Protein AF-A0A9D8ENP1-F1 (afdb_monomer_lite)

Foldseek 3Di:
DDDPDDDPDQAWDDDPPDTAQEAADDCADCCVPVVVVVVVVVCVVCVRSRHHYDYQPPQDHLCVPPVVVVPVCRSVVSVVVSQVSCVVVVHHD

Radius of gyration: 16.84 Å; chains: 1; bounding box: 30×41×46 Å

pLDDT: mean 84.06, std 18.0, range [34.31, 97.62]

Secondary structure (DSSP, 8-state):
---------SS-EEETTEEESEEEE--HHHHHHT-HHHHHHHHHHHHHTT-EEEEPTT-----TTTGGGT-TTHHHHHHHHHHHHHHHTT---

Structure (mmCIF, N/CA/C/O backbone):
data_AF-A0A9D8ENP1-F1
#
_entry.id   AF-A0A9D8ENP1-F1
#
loop_
_atom_site.group_PDB
_atom_site.id
_atom_site.type_symbol
_atom_site.label_atom_id
_atom_site.label_alt_id
_atom_site.label_comp_id
_atom_site.label_asym_id
_atom_site.label_entity_id
_atom_site.label_seq_id
_atom_site.pdbx_PDB_ins_code
_atom_site.Cartn_x
_atom_site.Cartn_y
_atom_site.Cartn_z
_atom_site.occupancy
_atom_site.B_iso_or_equiv
_atom_site.auth_seq_id
_atom_site.auth_comp_id
_atom_site.auth_asym_id
_atom_site.auth_atom_id
_atom_site.pdbx_PDB_model_num
ATOM 1 N N . MET A 1 1 ? -4.810 30.900 24.990 1.00 37.16 1 MET A N 1
ATOM 2 C CA . MET A 1 1 ? -5.242 29.677 25.697 1.00 37.16 1 MET A CA 1
ATOM 3 C C . MET A 1 1 ? -6.512 29.201 25.014 1.00 37.16 1 MET A C 1
ATOM 5 O O . MET A 1 1 ? -7.575 29.715 25.322 1.00 37.16 1 MET A O 1
ATOM 9 N N . ALA A 1 2 ? -6.386 28.339 24.004 1.00 34.31 2 ALA A N 1
ATOM 10 C CA . ALA A 1 2 ? -7.527 27.739 23.317 1.00 34.31 2 ALA A CA 1
ATOM 11 C C . ALA A 1 2 ? -7.590 26.262 23.725 1.00 34.31 2 ALA A C 1
ATOM 13 O O . ALA A 1 2 ? -6.831 25.436 23.236 1.00 34.31 2 ALA A O 1
ATOM 14 N N . ASP A 1 3 ? -8.403 26.056 24.754 1.00 36.78 3 ASP A N 1
ATOM 15 C CA . ASP A 1 3 ? -9.287 24.923 25.019 1.00 36.78 3 ASP A CA 1
ATOM 16 C C . ASP A 1 3 ? -8.794 23.482 24.758 1.00 36.78 3 ASP A C 1
ATOM 18 O O . ASP A 1 3 ? -8.928 22.914 23.675 1.00 36.78 3 ASP A O 1
ATOM 22 N N . ASN A 1 4 ? -8.313 22.870 25.846 1.00 44.53 4 ASN A N 1
ATOM 23 C CA . ASN A 1 4 ? -8.239 21.427 26.060 1.00 44.53 4 ASN A CA 1
ATOM 24 C C . ASN A 1 4 ? -9.652 20.867 26.322 1.00 44.53 4 ASN A C 1
ATOM 26 O O . ASN A 1 4 ? -9.996 20.552 27.464 1.00 44.53 4 ASN A O 1
ATOM 30 N N . THR A 1 5 ? -10.452 20.678 25.273 1.00 36.78 5 THR A N 1
ATOM 31 C CA . THR A 1 5 ? -11.679 19.880 25.375 1.00 36.78 5 THR A CA 1
ATOM 32 C C . THR A 1 5 ? -11.448 18.496 24.769 1.00 36.78 5 THR A C 1
ATOM 34 O O . THR A 1 5 ? -11.157 18.327 23.589 1.00 36.78 5 THR A O 1
ATOM 37 N N . ALA A 1 6 ? -11.530 17.501 25.648 1.00 44.12 6 ALA A N 1
ATOM 38 C CA . ALA A 1 6 ? -11.366 16.075 25.420 1.00 44.12 6 ALA A CA 1
ATOM 39 C C . ALA A 1 6 ?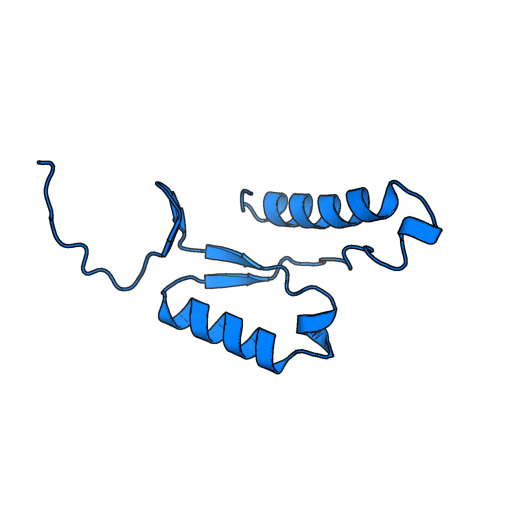 -11.931 15.551 24.085 1.00 44.12 6 ALA A C 1
ATOM 41 O O . ALA A 1 6 ? -13.137 15.597 23.859 1.00 44.12 6 ALA A O 1
ATOM 42 N N . ILE A 1 7 ? -11.090 14.892 23.280 1.00 44.50 7 ILE A N 1
ATOM 43 C CA . ILE A 1 7 ? -11.553 13.963 22.240 1.00 44.50 7 ILE A CA 1
ATOM 44 C C . ILE A 1 7 ? -11.238 12.541 22.708 1.00 44.50 7 ILE A C 1
ATOM 46 O O . ILE A 1 7 ? -10.238 11.931 22.347 1.00 44.50 7 ILE A O 1
ATOM 50 N N . LYS A 1 8 ? -12.122 12.006 23.553 1.00 40.78 8 LYS A N 1
ATOM 51 C CA . LYS A 1 8 ? -12.316 10.558 23.666 1.00 40.78 8 LYS A CA 1
ATOM 52 C C . LYS A 1 8 ? -13.171 10.117 22.473 1.00 40.78 8 LYS A C 1
ATOM 54 O O . LYS A 1 8 ? -14.388 10.105 22.595 1.00 40.78 8 LYS A O 1
ATOM 59 N N . THR A 1 9 ? -12.574 9.752 21.342 1.00 41.06 9 THR A N 1
ATOM 60 C CA . THR A 1 9 ? -13.257 8.922 20.330 1.00 41.06 9 THR A CA 1
ATOM 61 C C . THR A 1 9 ? -12.268 7.905 19.775 1.00 41.06 9 THR A C 1
ATOM 63 O O . THR A 1 9 ? -11.093 8.204 19.594 1.00 41.06 9 THR A O 1
ATOM 66 N N . LYS A 1 10 ? -12.725 6.668 19.608 1.00 45.50 10 LYS A N 1
ATOM 67 C CA . LYS A 1 10 ? -11.911 5.493 19.286 1.00 45.50 10 LYS A CA 1
ATOM 68 C C . LYS A 1 10 ? -11.616 5.362 17.785 1.00 45.50 10 LYS A C 1
ATOM 70 O O . LYS A 1 10 ? -11.124 4.324 17.371 1.00 45.50 10 LYS A O 1
ATOM 75 N N . ASP A 1 11 ? -11.905 6.383 16.979 1.00 50.94 11 ASP A N 1
ATOM 76 C CA . ASP A 1 11 ? -12.285 6.117 15.587 1.00 50.94 11 ASP A CA 1
ATOM 77 C C . ASP A 1 11 ? -11.563 6.977 14.539 1.00 50.94 11 ASP A C 1
ATOM 79 O O . ASP A 1 11 ? -11.832 6.826 13.356 1.00 50.94 11 ASP A O 1
ATOM 83 N N . ASN A 1 12 ? -10.649 7.885 14.909 1.00 54.38 12 ASN A N 1
ATOM 84 C CA . ASN A 1 12 ? -10.156 8.907 13.976 1.00 54.38 12 ASN A CA 1
ATOM 85 C C . ASN A 1 12 ? -8.634 9.128 14.072 1.00 54.38 12 ASN A C 1
ATOM 87 O O . ASN A 1 12 ? -8.150 9.664 15.069 1.00 54.38 12 ASN A O 1
ATOM 91 N N . PHE A 1 13 ? -7.880 8.824 13.006 1.00 65.75 13 PHE A N 1
ATOM 92 C CA . PHE A 1 13 ? -6.473 9.236 12.890 1.00 65.75 13 PHE A CA 1
ATOM 93 C C . PHE A 1 13 ? -6.361 10.661 12.357 1.00 65.75 13 PHE A C 1
ATOM 95 O O . PHE A 1 13 ? -6.946 11.006 11.328 1.00 65.75 13 PHE A O 1
ATOM 102 N N . ILE A 1 14 ? -5.582 11.481 13.057 1.00 66.56 14 ILE A N 1
ATOM 103 C CA . ILE A 1 14 ? -5.361 12.890 12.738 1.00 66.56 14 ILE A CA 1
ATOM 104 C C . ILE A 1 14 ? -3.931 13.043 12.223 1.00 66.56 14 ILE A C 1
ATOM 106 O O . ILE A 1 14 ? -2.978 12.741 12.940 1.00 66.56 14 ILE A O 1
ATOM 110 N N . SER A 1 15 ? -3.780 13.548 10.998 1.00 66.06 15 SER A N 1
ATOM 111 C CA . SER A 1 15 ? -2.489 14.007 10.472 1.00 66.06 15 SER A CA 1
ATOM 112 C C . SER A 1 15 ? -2.621 15.478 10.079 1.00 66.06 15 SER A C 1
ATOM 114 O O . SER A 1 15 ? -3.354 15.834 9.151 1.00 66.06 15 SER A O 1
ATOM 116 N N . GLY A 1 16 ? -1.975 16.355 10.854 1.00 74.44 16 GLY A N 1
ATOM 117 C CA . GLY A 1 16 ? -2.182 17.803 10.777 1.00 74.44 16 GLY A CA 1
ATOM 118 C C . GLY A 1 16 ? -3.616 18.197 11.149 1.00 74.44 16 GLY A C 1
ATOM 119 O O . GLY A 1 16 ? -4.112 17.809 12.200 1.00 74.44 16 GLY A O 1
ATOM 120 N N . ASN A 1 17 ? -4.290 18.943 10.267 1.00 70.81 17 ASN A N 1
ATOM 121 C CA . ASN A 1 17 ? -5.687 19.372 10.444 1.00 70.81 17 ASN A CA 1
ATOM 122 C C . ASN A 1 17 ? -6.706 18.441 9.750 1.00 70.81 17 ASN A C 1
ATOM 124 O O . ASN A 1 17 ? -7.883 18.789 9.660 1.00 70.81 17 ASN A O 1
ATOM 128 N N . LYS A 1 18 ? -6.275 17.290 9.210 1.00 71.94 18 LYS A N 1
ATOM 129 C CA . LYS A 1 18 ? -7.143 16.338 8.496 1.00 71.94 18 LYS A CA 1
ATOM 130 C C . LYS A 1 18 ? -7.421 15.095 9.341 1.00 71.94 18 LYS A C 1
ATOM 132 O O . LYS A 1 18 ? -6.518 14.547 9.973 1.00 71.94 18 LYS A O 1
ATOM 137 N N . ILE A 1 19 ? -8.672 14.641 9.291 1.00 76.25 19 ILE A N 1
ATOM 138 C CA . ILE A 1 19 ? -9.148 13.407 9.921 1.00 76.25 19 ILE A CA 1
ATOM 139 C C . ILE A 1 19 ? -9.292 12.328 8.847 1.00 76.25 19 ILE A C 1
ATOM 141 O O . ILE A 1 19 ? -10.008 12.530 7.867 1.00 76.25 19 ILE A O 1
ATOM 145 N N . TYR A 1 20 ? -8.662 11.173 9.055 1.00 77.50 20 TYR A N 1
ATOM 146 C CA . TYR A 1 20 ? -8.723 10.033 8.143 1.00 77.50 20 TYR A CA 1
ATOM 147 C C . TYR A 1 20 ? -9.459 8.858 8.789 1.00 77.50 20 TYR A C 1
ATOM 149 O O . TYR A 1 20 ? -9.080 8.381 9.855 1.00 77.50 20 TYR A O 1
ATOM 157 N N . GLN A 1 21 ? -10.518 8.396 8.120 1.00 84.50 21 GLN A N 1
ATOM 158 C CA . GLN A 1 21 ? -11.278 7.183 8.467 1.00 84.50 21 GLN A CA 1
ATOM 159 C C . GLN A 1 21 ? -10.857 5.980 7.622 1.00 84.50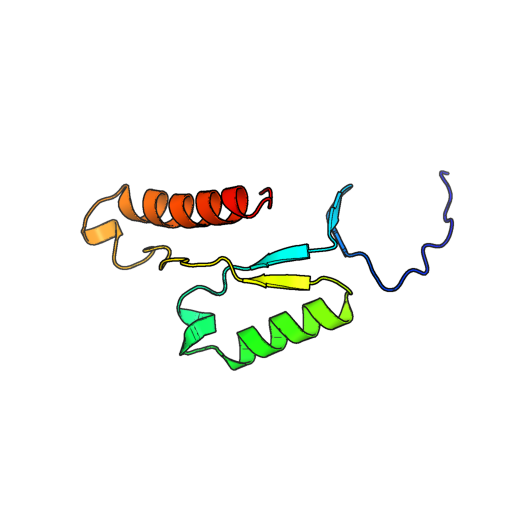 21 GLN A C 1
ATOM 161 O O . GLN A 1 21 ? -10.907 4.829 8.057 1.00 84.50 21 GLN A O 1
ATOM 166 N N . LYS A 1 22 ? -10.463 6.250 6.373 1.00 90.75 22 LYS A N 1
ATOM 167 C CA . LYS A 1 22 ? -10.049 5.254 5.390 1.00 90.75 22 LYS A CA 1
ATOM 168 C C . LYS A 1 22 ? -8.875 5.795 4.591 1.00 90.75 22 LYS A C 1
ATOM 170 O O . LYS A 1 22 ? -8.891 6.963 4.215 1.00 90.75 22 LYS A O 1
ATOM 175 N N . ILE A 1 23 ? -7.901 4.942 4.304 1.00 92.25 23 ILE A N 1
ATOM 176 C CA . ILE A 1 23 ? -6.710 5.292 3.525 1.00 92.25 23 ILE A CA 1
ATOM 177 C C . ILE A 1 23 ? -6.516 4.250 2.423 1.00 92.25 23 ILE A C 1
ATOM 179 O O . ILE A 1 23 ? -6.648 3.048 2.674 1.00 92.25 23 ILE A O 1
ATOM 183 N N . ALA A 1 24 ? -6.206 4.714 1.210 1.00 95.25 24 ALA A N 1
ATOM 184 C CA . ALA A 1 24 ? -5.763 3.854 0.122 1.00 95.25 24 ALA A CA 1
ATOM 185 C C . ALA A 1 24 ? -4.384 3.275 0.458 1.00 95.25 24 ALA A C 1
ATOM 187 O O . ALA A 1 24 ? -3.425 4.003 0.700 1.00 95.25 24 ALA A O 1
ATOM 188 N N . TYR A 1 25 ? -4.289 1.954 0.491 1.00 96.19 25 TYR A N 1
ATOM 189 C CA . TYR A 1 25 ? -3.110 1.233 0.933 1.00 96.19 25 TYR A CA 1
ATOM 190 C C . TYR A 1 25 ? -2.379 0.610 -0.253 1.00 96.19 25 TYR A C 1
ATOM 192 O O . TYR A 1 25 ? -2.941 -0.183 -1.007 1.00 96.19 25 TYR A O 1
ATOM 200 N N . TYR A 1 26 ? -1.105 0.955 -0.394 1.00 96.62 26 TYR A N 1
ATOM 201 C CA . TYR A 1 26 ? -0.187 0.356 -1.352 1.00 96.62 26 TYR A CA 1
ATOM 202 C C . TYR A 1 26 ? 0.880 -0.435 -0.576 1.00 96.62 26 TYR A C 1
ATOM 204 O O . TYR A 1 26 ? 1.795 0.180 -0.025 1.00 96.62 26 TYR A O 1
ATOM 212 N N . PRO A 1 27 ? 0.789 -1.777 -0.491 1.00 95.81 27 PRO A N 1
ATOM 213 C CA . PRO A 1 27 ? 1.812 -2.579 0.188 1.00 95.81 27 PRO A CA 1
ATOM 214 C C . PRO A 1 27 ? 3.118 -2.634 -0.620 1.00 95.81 27 PRO A C 1
ATOM 216 O O . PRO A 1 27 ? 4.205 -2.788 -0.064 1.00 95.81 27 PRO A O 1
ATOM 219 N N . GLY A 1 28 ? 3.024 -2.509 -1.945 1.00 95.25 28 GLY A N 1
ATOM 220 C CA . GLY A 1 28 ? 4.139 -2.756 -2.848 1.00 95.25 28 GLY A CA 1
ATOM 221 C C . GLY A 1 28 ? 4.623 -4.210 -2.808 1.00 95.25 28 GLY A C 1
ATOM 222 O O . GLY A 1 28 ? 4.127 -5.058 -2.065 1.00 95.25 28 GLY A O 1
ATOM 223 N N . CYS A 1 29 ? 5.623 -4.519 -3.633 1.00 94.06 29 CYS A N 1
ATOM 224 C CA . CYS A 1 29 ? 6.064 -5.901 -3.841 1.00 94.06 29 CYS A CA 1
ATOM 225 C C . CYS A 1 29 ? 6.636 -6.554 -2.577 1.00 94.06 29 CYS A C 1
ATOM 227 O O . CYS A 1 29 ? 6.375 -7.730 -2.336 1.00 94.06 29 CYS A O 1
ATOM 229 N N . SER A 1 30 ? 7.393 -5.813 -1.762 1.00 94.31 30 SER A N 1
ATOM 230 C CA . SER A 1 30 ? 8.075 -6.371 -0.587 1.00 94.31 30 SER A CA 1
ATOM 231 C C . SER A 1 30 ? 7.094 -6.797 0.504 1.00 94.31 30 SER A C 1
ATOM 233 O O . SER A 1 30 ? 7.118 -7.953 0.912 1.00 94.31 30 SER A O 1
ATOM 235 N N . LEU A 1 31 ? 6.186 -5.914 0.941 1.00 96.06 31 LEU A N 1
ATOM 236 C CA . LEU A 1 31 ? 5.193 -6.253 1.975 1.00 96.06 31 LEU A CA 1
ATOM 237 C C . LEU A 1 31 ? 4.162 -7.272 1.467 1.00 96.06 31 LEU A C 1
ATOM 239 O O . LEU A 1 31 ? 3.568 -7.994 2.265 1.00 96.06 31 LEU A O 1
ATOM 243 N N . ASN A 1 32 ? 3.960 -7.358 0.150 1.00 94.06 32 ASN A N 1
ATOM 244 C CA . ASN A 1 32 ? 3.108 -8.377 -0.453 1.00 94.06 32 ASN A CA 1
ATOM 245 C C . ASN A 1 32 ? 3.767 -9.770 -0.536 1.00 94.06 32 ASN A C 1
ATOM 247 O O . ASN A 1 32 ? 3.049 -10.757 -0.644 1.00 94.06 32 ASN A O 1
ATOM 251 N N . SER A 1 33 ? 5.104 -9.877 -0.513 1.00 93.38 33 SER A N 1
ATOM 252 C CA . SER A 1 33 ? 5.806 -11.148 -0.776 1.00 93.38 33 SER A CA 1
ATOM 253 C C . SER A 1 33 ? 6.768 -11.580 0.329 1.00 93.38 33 SER A C 1
ATOM 255 O O . SER A 1 33 ? 6.545 -12.598 0.973 1.00 93.38 33 SER A O 1
ATOM 257 N N . THR A 1 34 ? 7.852 -10.842 0.552 1.00 95.62 34 THR A N 1
ATOM 258 C CA . THR A 1 34 ? 8.944 -11.257 1.445 1.00 95.62 34 THR A CA 1
ATOM 259 C C . THR A 1 34 ? 8.811 -10.700 2.858 1.00 95.62 34 THR A C 1
ATOM 261 O O . THR A 1 34 ? 9.350 -11.280 3.793 1.00 95.62 34 THR A O 1
ATOM 264 N N . ALA A 1 35 ? 8.077 -9.601 3.032 1.00 96.38 35 ALA A N 1
ATOM 265 C CA . ALA A 1 35 ? 7.867 -8.917 4.306 1.00 96.38 35 ALA A CA 1
ATOM 266 C C . ALA A 1 35 ? 6.393 -8.975 4.751 1.00 96.38 35 ALA A C 1
ATOM 268 O O . ALA A 1 35 ? 5.827 -7.980 5.210 1.00 96.38 35 ALA A O 1
ATOM 269 N N . VAL A 1 36 ? 5.759 -10.143 4.607 1.00 96.81 36 VAL A N 1
ATOM 270 C CA . VAL A 1 36 ? 4.334 -10.346 4.934 1.00 96.81 36 VAL A CA 1
ATOM 271 C C . VAL A 1 36 ? 4.046 -10.053 6.408 1.00 96.81 36 VAL A C 1
ATOM 273 O O . VAL A 1 36 ? 3.044 -9.411 6.718 1.00 96.81 36 VAL A O 1
ATOM 276 N N . ASP A 1 37 ? 4.950 -10.419 7.319 1.00 97.50 37 ASP A N 1
ATOM 277 C CA . ASP A 1 37 ? 4.791 -10.144 8.755 1.00 97.50 37 ASP A CA 1
ATOM 278 C C . ASP A 1 37 ? 4.707 -8.641 9.054 1.00 97.50 37 ASP A C 1
ATOM 280 O O . ASP A 1 37 ? 3.966 -8.205 9.944 1.00 97.50 37 ASP A O 1
ATOM 284 N N . LEU A 1 38 ? 5.415 -7.822 8.269 1.00 97.38 38 LEU A N 1
ATOM 285 C CA . LEU A 1 38 ? 5.343 -6.370 8.377 1.00 97.38 38 LEU A CA 1
ATOM 286 C C . LEU A 1 38 ? 4.006 -5.840 7.843 1.00 97.38 38 LEU A C 1
ATOM 288 O O . LEU A 1 38 ? 3.413 -4.975 8.478 1.00 97.38 38 LEU A O 1
ATOM 292 N N . ASN A 1 39 ? 3.487 -6.389 6.740 1.00 97.25 39 ASN A N 1
ATOM 293 C CA . ASN A 1 39 ? 2.147 -6.062 6.228 1.00 97.25 39 ASN A CA 1
ATOM 294 C C . ASN A 1 39 ? 1.057 -6.366 7.269 1.00 97.25 39 ASN A C 1
ATOM 296 O O . ASN A 1 39 ? 0.202 -5.527 7.552 1.00 97.25 39 ASN A O 1
ATOM 300 N N . VAL A 1 40 ? 1.132 -7.537 7.912 1.00 97.19 40 VAL A N 1
ATOM 301 C CA . VAL A 1 40 ? 0.223 -7.922 9.003 1.00 97.19 40 VAL A CA 1
ATOM 302 C C . VAL A 1 40 ? 0.338 -6.950 10.176 1.00 97.19 40 VAL A C 1
ATOM 304 O O . VAL A 1 40 ? -0.678 -6.509 10.711 1.00 97.19 40 VAL A O 1
ATOM 307 N N . SER A 1 41 ? 1.562 -6.591 10.565 1.00 97.62 41 SER A N 1
ATOM 308 C CA . SER A 1 41 ? 1.811 -5.660 11.670 1.00 97.62 41 SER A CA 1
ATOM 309 C C . SER A 1 41 ? 1.270 -4.258 11.376 1.00 97.62 41 SER A C 1
ATOM 311 O O . SER A 1 41 ? 0.630 -3.661 12.239 1.00 97.62 41 SER A O 1
ATOM 313 N N . VAL A 1 42 ? 1.456 -3.758 10.150 1.00 96.06 42 VAL A N 1
ATOM 314 C CA . VAL A 1 42 ? 0.902 -2.475 9.695 1.00 96.06 42 VAL A CA 1
ATOM 315 C C . VAL A 1 42 ? -0.622 -2.504 9.750 1.00 96.06 42 VAL A C 1
ATOM 317 O O . VAL A 1 42 ? -1.219 -1.615 10.346 1.00 96.06 42 VAL A O 1
ATOM 320 N N . ARG A 1 43 ? -1.270 -3.538 9.208 1.00 95.44 43 ARG A N 1
ATOM 321 C CA . ARG A 1 43 ? -2.739 -3.640 9.242 1.00 95.44 43 ARG A CA 1
ATOM 322 C C . ARG A 1 43 ? -3.281 -3.658 10.668 1.00 95.44 43 ARG A C 1
ATOM 324 O O . ARG A 1 43 ? -4.156 -2.863 10.985 1.00 95.44 43 ARG A O 1
ATOM 331 N N . LYS A 1 44 ? -2.678 -4.462 11.551 1.00 95.94 44 LYS A N 1
ATOM 332 C CA . LYS A 1 44 ? -3.049 -4.501 12.974 1.00 95.94 44 LYS A CA 1
ATOM 333 C C . LYS A 1 44 ? -2.870 -3.152 13.666 1.00 95.94 44 LYS A C 1
ATOM 335 O O . LYS A 1 44 ? -3.711 -2.769 14.469 1.00 95.94 44 LYS A O 1
ATOM 340 N N . LEU A 1 45 ? -1.788 -2.429 13.374 1.00 94.44 45 LEU A N 1
ATOM 341 C CA . LEU A 1 45 ? -1.576 -1.090 13.925 1.00 94.44 45 LEU A CA 1
ATOM 342 C C . LEU A 1 45 ? -2.701 -0.137 13.503 1.00 94.44 45 LEU A C 1
ATOM 344 O O . LEU A 1 45 ? -3.221 0.593 14.342 1.00 94.44 45 LEU A O 1
ATOM 348 N N . PHE A 1 46 ? -3.087 -0.171 12.226 1.00 92.44 46 PHE A N 1
ATOM 349 C CA . PHE A 1 46 ? -4.149 0.676 11.686 1.00 92.44 46 PHE A CA 1
ATOM 350 C C . PHE A 1 46 ? -5.533 0.329 12.259 1.00 92.44 46 PHE A C 1
ATOM 352 O O . PHE A 1 46 ? -6.298 1.239 12.579 1.00 92.44 46 PHE A O 1
ATOM 359 N N . ASP A 1 47 ? -5.800 -0.954 12.518 1.00 89.88 47 ASP A N 1
ATOM 360 C CA . ASP A 1 47 ? -7.003 -1.395 13.235 1.00 89.88 47 ASP A CA 1
ATOM 361 C C . ASP A 1 47 ? -7.056 -0.827 14.666 1.00 89.88 47 ASP A C 1
ATOM 363 O O . ASP A 1 47 ? -8.106 -0.374 15.120 1.00 89.88 47 ASP A O 1
ATOM 367 N N . VAL A 1 48 ? -5.920 -0.801 15.380 1.00 91.50 48 VAL A N 1
ATOM 368 C CA . VAL A 1 48 ? -5.834 -0.276 16.759 1.00 91.50 48 VAL A CA 1
ATOM 369 C C . VAL A 1 48 ? -6.097 1.229 16.825 1.00 91.50 48 VAL A C 1
ATOM 371 O O . VAL A 1 48 ? -6.697 1.701 17.790 1.00 91.50 48 VAL A O 1
ATOM 374 N N . ILE A 1 49 ? -5.658 1.986 15.818 1.00 88.81 49 ILE A N 1
ATOM 375 C CA . ILE A 1 49 ? -5.854 3.445 15.756 1.00 88.81 49 ILE A CA 1
ATOM 376 C C . ILE A 1 49 ? -7.174 3.850 15.077 1.00 88.81 49 ILE A C 1
ATOM 378 O O . ILE A 1 49 ? -7.410 5.042 14.887 1.00 88.81 49 ILE A O 1
ATOM 382 N N . GLY A 1 50 ? -8.021 2.883 14.709 1.00 86.94 50 GLY A N 1
ATOM 383 C CA . GLY A 1 50 ? -9.351 3.139 14.154 1.00 86.94 50 GLY A CA 1
ATOM 384 C C . GLY A 1 50 ? -9.359 3.589 12.690 1.00 86.94 50 GLY A C 1
ATOM 385 O O . GLY A 1 50 ? -10.279 4.283 12.273 1.00 86.94 50 GLY A O 1
ATOM 386 N N . VAL A 1 51 ? -8.357 3.219 11.886 1.00 91.06 51 VAL A N 1
ATOM 387 C CA . VAL A 1 51 ? -8.283 3.591 10.462 1.00 91.06 51 VAL A CA 1
ATOM 388 C C . VAL A 1 51 ? -8.372 2.364 9.578 1.00 91.06 51 VAL A C 1
ATOM 390 O O . VAL A 1 51 ? -7.564 1.446 9.673 1.00 91.06 51 VAL A O 1
ATOM 393 N N . THR A 1 52 ? -9.294 2.382 8.620 1.00 92.62 52 THR A N 1
ATOM 394 C CA . THR A 1 52 ? -9.394 1.292 7.646 1.00 92.62 52 THR A CA 1
ATOM 395 C C . THR A 1 52 ? -8.381 1.468 6.514 1.00 92.62 52 THR A C 1
ATOM 397 O O . THR A 1 52 ? -8.453 2.428 5.743 1.00 92.62 52 THR A O 1
ATOM 400 N N . LEU A 1 53 ? -7.488 0.495 6.341 1.00 94.81 53 LEU A N 1
ATOM 401 C CA . LEU A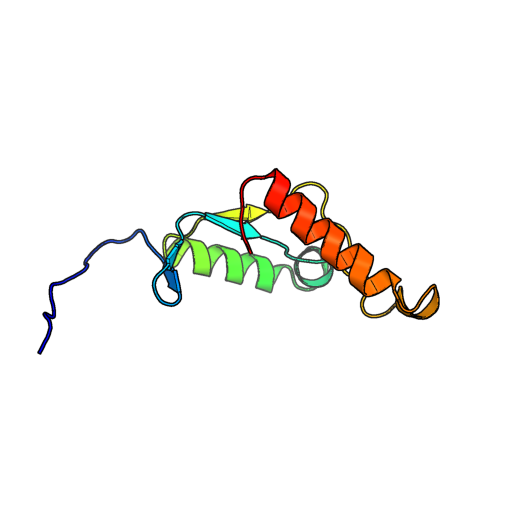 1 53 ? -6.646 0.390 5.149 1.00 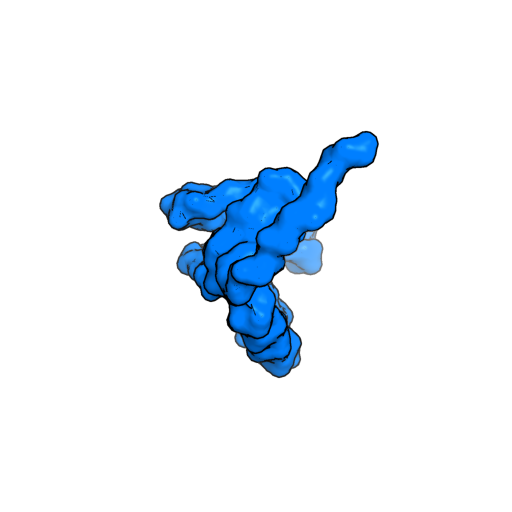94.81 53 LEU A CA 1
ATOM 402 C C . LEU A 1 53 ? -7.395 -0.340 4.030 1.00 94.81 53 LEU A C 1
ATOM 404 O O . LEU A 1 53 ? -7.706 -1.527 4.148 1.00 94.81 53 LEU A O 1
ATOM 408 N N . LYS A 1 54 ? -7.654 0.350 2.917 1.00 95.69 54 LYS A N 1
ATOM 409 C CA . LYS A 1 54 ? -8.229 -0.250 1.709 1.00 95.69 54 LYS A CA 1
ATOM 410 C C . LYS A 1 54 ? -7.143 -0.386 0.658 1.00 95.69 54 LYS A C 1
ATOM 412 O O . LYS A 1 54 ? -6.665 0.613 0.142 1.00 95.69 54 LYS A O 1
ATOM 417 N N . GLU A 1 55 ? -6.763 -1.616 0.339 1.00 96.56 55 GLU A N 1
ATOM 418 C CA . GLU A 1 55 ? -5.755 -1.854 -0.693 1.00 96.56 55 GLU A CA 1
ATOM 419 C C . GLU A 1 55 ? -6.207 -1.319 -2.057 1.00 96.56 55 GLU A C 1
ATOM 421 O O . GLU A 1 55 ? -7.376 -1.484 -2.420 1.00 96.56 55 GLU A O 1
ATOM 426 N N . ILE A 1 56 ? -5.291 -0.655 -2.769 1.00 97.25 56 ILE A N 1
ATOM 427 C CA . ILE A 1 56 ? -5.525 -0.141 -4.123 1.00 97.25 56 ILE A CA 1
ATOM 428 C C . ILE A 1 56 ? -5.738 -1.328 -5.059 1.00 97.25 56 ILE A C 1
ATOM 430 O O . ILE A 1 56 ? -4.904 -2.222 -5.127 1.00 97.25 56 ILE A O 1
ATOM 434 N N . GLU A 1 57 ? -6.839 -1.358 -5.795 1.00 95.69 57 GLU A N 1
ATOM 435 C CA . GLU A 1 57 ? -7.070 -2.436 -6.753 1.00 95.69 57 GLU A CA 1
ATOM 436 C C . GLU A 1 57 ? -6.150 -2.283 -7.971 1.00 95.69 57 GLU A C 1
ATOM 438 O O . GLU A 1 57 ? -5.946 -1.171 -8.460 1.00 95.69 57 GLU A O 1
ATOM 443 N N . ASP A 1 58 ? -5.592 -3.399 -8.452 1.00 96.44 58 ASP A N 1
ATOM 444 C CA . ASP A 1 58 ? -4.742 -3.441 -9.652 1.00 96.44 58 ASP A CA 1
ATOM 445 C C . ASP A 1 58 ? -3.480 -2.550 -9.567 1.00 96.44 58 ASP A C 1
ATOM 447 O O . ASP A 1 58 ? -2.988 -2.017 -10.568 1.00 96.44 58 ASP A O 1
ATOM 451 N N . TRP A 1 59 ? -2.929 -2.365 -8.360 1.00 97.12 59 TRP A N 1
ATOM 452 C CA . TRP A 1 59 ? -1.646 -1.681 -8.187 1.00 97.12 59 TRP A CA 1
ATOM 453 C C . TRP A 1 59 ? -0.508 -2.437 -8.893 1.00 97.12 59 TRP A C 1
ATOM 455 O O . TRP A 1 59 ? -0.507 -3.662 -8.996 1.00 97.12 59 TR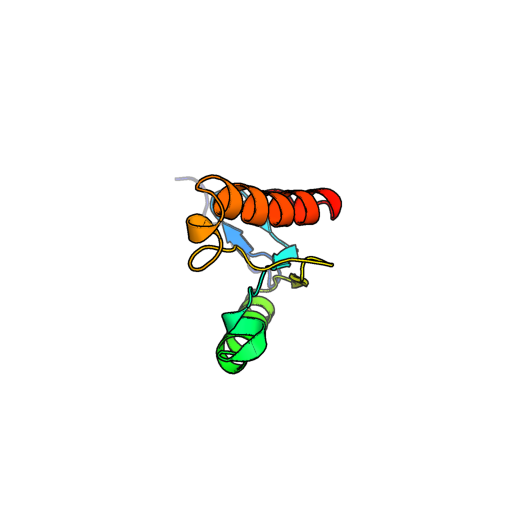P A O 1
ATOM 465 N N . ASN A 1 60 ? 0.507 -1.704 -9.357 1.00 95.25 60 ASN A N 1
ATOM 466 C CA . ASN A 1 60 ? 1.724 -2.271 -9.953 1.00 95.25 60 ASN A CA 1
ATOM 467 C C . ASN A 1 60 ? 2.974 -1.939 -9.134 1.00 95.25 60 ASN A C 1
ATOM 469 O O . ASN A 1 60 ? 2.998 -0.982 -8.362 1.00 95.25 60 ASN A O 1
ATOM 473 N N . CYS A 1 61 ? 4.054 -2.688 -9.360 1.00 94.25 61 CYS A N 1
ATOM 474 C CA . CYS A 1 61 ? 5.367 -2.361 -8.807 1.00 94.25 61 CYS A CA 1
ATOM 475 C C . CYS A 1 61 ? 5.765 -0.916 -9.154 1.00 94.25 61 CYS A C 1
ATOM 477 O O . CYS A 1 61 ? 5.650 -0.510 -10.310 1.00 94.25 61 CYS A O 1
ATOM 479 N N . CYS A 1 62 ? 6.292 -0.168 -8.183 1.00 92.50 62 CYS A N 1
ATOM 480 C CA . CYS A 1 62 ? 6.779 1.206 -8.365 1.00 92.50 62 CYS A CA 1
ATOM 481 C C . CYS A 1 62 ? 7.981 1.316 -9.321 1.00 92.50 62 CYS A C 1
ATOM 483 O O . CYS A 1 62 ? 8.315 2.406 -9.772 1.00 92.50 62 CYS A O 1
ATOM 485 N N . GLY A 1 63 ? 8.648 0.200 -9.634 1.00 89.06 63 GLY A N 1
ATOM 486 C CA . GLY A 1 63 ? 9.701 0.147 -10.648 1.00 89.06 63 GLY A CA 1
ATOM 487 C C . GLY A 1 63 ? 11.047 0.749 -10.234 1.00 89.06 63 GLY A C 1
ATOM 488 O O . GLY A 1 63 ? 11.947 0.800 -11.064 1.00 89.06 63 GLY A O 1
ATOM 489 N N . THR A 1 64 ? 11.224 1.151 -8.972 1.00 78.81 64 THR A N 1
ATOM 490 C CA . THR A 1 64 ? 12.390 1.921 -8.499 1.00 78.81 64 THR A CA 1
ATOM 491 C C . THR A 1 64 ? 13.752 1.335 -8.895 1.00 78.81 64 THR A C 1
ATOM 493 O O . THR A 1 64 ? 14.629 2.091 -9.294 1.00 78.81 64 THR A O 1
ATOM 496 N N . THR A 1 65 ? 13.950 0.015 -8.830 1.00 75.69 65 THR A N 1
ATOM 497 C CA . THR A 1 65 ? 15.247 -0.608 -9.170 1.00 75.69 65 THR A CA 1
ATOM 498 C C . THR A 1 65 ? 15.368 -1.038 -10.641 1.00 75.69 65 THR A C 1
ATOM 500 O O . THR A 1 65 ? 16.366 -0.691 -11.266 1.00 75.69 65 THR A O 1
ATOM 503 N N . PRO A 1 66 ? 14.409 -1.774 -11.240 1.00 79.94 66 PRO A N 1
ATOM 504 C CA . PRO A 1 66 ? 14.585 -2.277 -12.605 1.00 79.94 66 PRO A CA 1
ATOM 505 C C . PRO A 1 66 ? 14.121 -1.305 -13.699 1.00 79.94 66 PRO A C 1
ATOM 507 O O . PRO A 1 66 ? 14.640 -1.361 -14.811 1.00 79.94 66 PRO A O 1
ATOM 510 N N . ALA A 1 67 ? 13.146 -0.429 -13.430 1.00 82.81 67 ALA A N 1
ATOM 511 C CA . ALA A 1 67 ? 12.495 0.342 -14.490 1.00 82.81 67 ALA A CA 1
ATOM 512 C C . ALA A 1 67 ? 13.373 1.485 -15.016 1.00 82.81 67 ALA A C 1
ATOM 514 O O . ALA A 1 67 ? 13.295 1.806 -16.199 1.00 82.81 67 ALA A O 1
ATOM 515 N N . GLY A 1 68 ? 14.268 2.020 -14.178 1.00 82.38 68 GLY A N 1
ATOM 516 C CA . GLY A 1 68 ? 15.262 3.016 -14.590 1.00 82.38 68 GLY A CA 1
ATOM 517 C C . GLY A 1 68 ? 16.231 2.510 -15.666 1.00 82.38 68 GLY A C 1
ATOM 518 O O . GLY A 1 68 ? 16.732 3.307 -16.451 1.00 82.38 68 GLY A O 1
ATOM 519 N N . ASN A 1 69 ? 16.439 1.189 -15.760 1.00 87.00 69 ASN A N 1
ATOM 520 C CA . ASN A 1 69 ? 17.257 0.576 -16.813 1.00 87.00 69 ASN A CA 1
ATOM 521 C C . ASN A 1 69 ? 16.532 0.504 -18.167 1.00 87.00 69 ASN A C 1
ATOM 523 O O . ASN A 1 69 ? 17.173 0.287 -19.190 1.00 87.00 69 ASN A O 1
ATOM 527 N N . VAL A 1 70 ? 15.202 0.649 -18.175 1.00 87.19 70 VAL A N 1
ATOM 528 C CA . VAL A 1 70 ? 14.384 0.683 -19.396 1.00 87.19 70 VAL A CA 1
ATOM 529 C C . VAL A 1 70 ? 14.220 2.124 -19.868 1.00 87.19 70 VAL A C 1
ATOM 531 O O . VAL A 1 70 ? 14.465 2.427 -21.032 1.00 87.19 70 VAL A O 1
ATOM 534 N N . SER A 1 71 ? 13.817 3.022 -18.967 1.00 87.88 71 SER A N 1
ATOM 535 C CA . SER A 1 71 ? 13.820 4.461 -19.213 1.00 87.88 71 SER A CA 1
ATOM 536 C C . SER A 1 71 ? 13.839 5.242 -17.902 1.00 87.88 71 SER A C 1
ATOM 538 O O . SER A 1 71 ? 13.306 4.799 -16.884 1.00 87.88 71 SER A O 1
ATOM 540 N N . GLN A 1 72 ? 14.416 6.442 -17.940 1.00 87.56 72 GLN A N 1
ATOM 541 C CA . GLN A 1 72 ? 14.520 7.314 -16.768 1.00 87.56 72 GLN A CA 1
ATOM 542 C C . GLN A 1 72 ? 13.147 7.728 -16.210 1.00 87.56 72 GLN A C 1
ATOM 544 O O . GLN A 1 72 ? 13.003 7.906 -15.003 1.00 87.56 72 GLN A O 1
ATOM 549 N N . GLU A 1 73 ? 12.129 7.814 -17.070 1.00 91.12 73 GLU A N 1
ATOM 550 C CA . GLU A 1 73 ? 10.774 8.238 -16.693 1.00 91.12 73 GLU A CA 1
ATOM 551 C C . GLU A 1 73 ? 9.892 7.104 -16.163 1.00 91.12 73 GLU A C 1
ATOM 553 O O . GLU A 1 73 ? 8.901 7.352 -15.472 1.00 91.12 73 GLU A O 1
ATOM 558 N N . MET A 1 74 ? 10.224 5.845 -16.465 1.00 90.69 74 MET A N 1
ATOM 559 C CA . MET A 1 74 ? 9.360 4.711 -16.131 1.00 90.69 74 MET A CA 1
ATOM 560 C C . MET A 1 74 ? 9.064 4.580 -14.623 1.00 90.69 74 MET A C 1
ATOM 562 O O . MET A 1 74 ? 7.900 4.351 -14.288 1.00 90.69 74 MET A O 1
ATOM 566 N N . PRO A 1 75 ? 10.023 4.761 -13.688 1.00 91.81 75 PRO A N 1
ATOM 567 C CA . PRO A 1 75 ? 9.722 4.717 -12.253 1.00 91.81 75 PRO A CA 1
ATOM 568 C C . PRO A 1 75 ? 8.660 5.744 -11.823 1.00 91.81 75 PRO A C 1
ATOM 570 O O . PRO A 1 75 ? 7.772 5.436 -11.021 1.00 91.81 75 PRO A O 1
ATOM 573 N N . ASN A 1 76 ? 8.713 6.951 -12.396 1.00 92.75 76 ASN A N 1
ATOM 574 C CA . ASN A 1 76 ? 7.757 8.017 -12.104 1.00 92.75 76 ASN A CA 1
ATOM 575 C C . ASN A 1 76 ? 6.370 7.661 -12.643 1.00 92.75 76 ASN A C 1
ATOM 577 O O . ASN A 1 76 ? 5.384 7.760 -11.915 1.00 92.75 76 ASN A O 1
ATOM 581 N N . LEU A 1 77 ? 6.291 7.179 -13.887 1.00 94.44 77 LEU A N 1
ATOM 582 C CA . LEU A 1 77 ? 5.028 6.788 -14.520 1.00 94.44 77 LEU A CA 1
ATOM 583 C C . LEU A 1 77 ? 4.351 5.616 -13.796 1.00 94.44 77 LEU A C 1
ATOM 585 O O . LEU A 1 77 ? 3.141 5.643 -13.567 1.00 94.44 77 LEU A O 1
ATOM 589 N N . LEU A 1 78 ? 5.127 4.609 -13.388 1.00 95.06 78 LEU A N 1
ATOM 590 C CA . LEU A 1 78 ? 4.624 3.459 -12.634 1.00 95.06 78 LEU A CA 1
ATOM 591 C C . LEU A 1 78 ? 4.096 3.859 -11.254 1.00 95.06 78 LEU A C 1
ATOM 593 O O . LEU A 1 78 ? 3.082 3.319 -10.810 1.00 95.06 78 LEU A O 1
ATOM 597 N N . SER A 1 79 ? 4.749 4.816 -10.594 1.00 94.38 79 SER A N 1
ATOM 598 C CA . SER A 1 79 ? 4.294 5.354 -9.307 1.00 94.38 79 SER A CA 1
ATOM 599 C C . SER A 1 79 ? 3.043 6.223 -9.475 1.00 94.38 79 SER A C 1
ATOM 601 O O . SER A 1 79 ? 2.068 6.059 -8.740 1.00 94.38 79 SER A O 1
ATOM 603 N N . ALA A 1 80 ? 3.019 7.081 -10.499 1.00 95.31 80 ALA A N 1
ATOM 604 C CA . ALA A 1 80 ? 1.872 7.921 -10.830 1.00 95.31 80 ALA A CA 1
ATOM 605 C C . ALA A 1 80 ? 0.624 7.094 -11.176 1.00 95.31 80 ALA A C 1
ATOM 607 O O . ALA A 1 80 ? -0.481 7.467 -10.785 1.00 95.31 80 ALA A O 1
ATOM 608 N N . ARG A 1 81 ? 0.779 5.939 -11.840 1.00 96.12 81 ARG A N 1
ATOM 609 C CA . ARG A 1 81 ? -0.333 5.009 -12.097 1.00 96.12 81 ARG A CA 1
ATOM 610 C C . ARG A 1 81 ? -1.031 4.584 -10.803 1.00 96.12 81 ARG A C 1
ATOM 612 O O . ARG A 1 81 ? -2.256 4.635 -10.748 1.00 96.12 81 ARG A O 1
ATOM 619 N N . ASN A 1 82 ? -0.277 4.226 -9.763 1.00 96.88 82 ASN A N 1
ATOM 620 C CA . ASN A 1 82 ? -0.853 3.830 -8.475 1.00 96.88 82 ASN A CA 1
ATOM 621 C C . ASN A 1 82 ? -1.598 4.991 -7.792 1.00 96.88 82 ASN A C 1
ATOM 623 O O . ASN A 1 82 ? -2.685 4.781 -7.257 1.00 96.88 82 ASN A O 1
ATOM 627 N N . LEU A 1 83 ? -1.074 6.221 -7.869 1.00 95.88 83 LEU A N 1
ATOM 628 C CA . LEU A 1 83 ? -1.767 7.412 -7.354 1.00 95.88 83 LEU A CA 1
ATOM 629 C C . LEU A 1 83 ? -3.072 7.685 -8.113 1.00 95.88 83 LEU A C 1
ATOM 631 O O . LEU A 1 83 ? -4.105 7.962 -7.508 1.00 95.88 83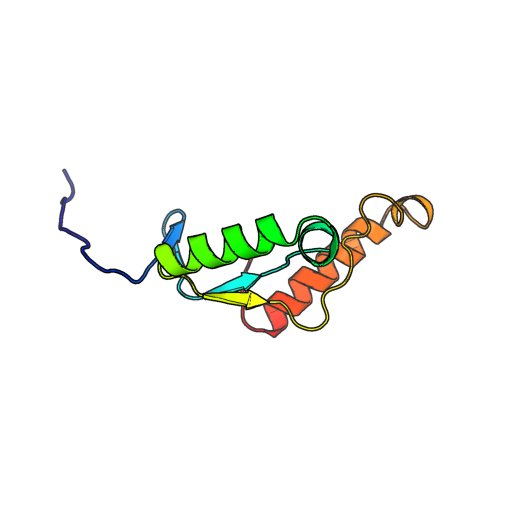 LEU A O 1
ATOM 635 N N . LEU A 1 84 ? -3.062 7.545 -9.441 1.00 96.75 84 LEU A N 1
ATOM 636 C CA . LEU A 1 84 ? -4.268 7.692 -10.257 1.00 96.75 84 LEU A CA 1
ATOM 637 C C . LEU A 1 84 ? -5.315 6.615 -9.942 1.00 96.75 84 LEU A C 1
ATOM 639 O O . LEU A 1 84 ? -6.507 6.916 -9.971 1.00 96.75 84 LEU A O 1
ATOM 643 N N . LEU A 1 85 ? -4.901 5.383 -9.630 1.00 97.12 85 LEU A N 1
ATOM 644 C CA . LEU A 1 85 ? -5.811 4.327 -9.177 1.00 97.12 85 LEU A CA 1
ATOM 645 C C . LEU A 1 85 ? -6.436 4.666 -7.819 1.00 97.12 85 LEU A C 1
ATOM 647 O O . LEU A 1 85 ? -7.658 4.604 -7.691 1.00 97.12 85 LEU A O 1
ATOM 651 N N . ALA A 1 86 ? -5.637 5.117 -6.846 1.00 96.12 86 ALA A N 1
ATOM 652 C CA . ALA A 1 86 ? -6.151 5.591 -5.558 1.00 96.12 86 ALA A CA 1
ATOM 653 C C . ALA A 1 86 ? -7.164 6.736 -5.736 1.00 96.12 86 ALA A C 1
ATOM 655 O O . ALA A 1 86 ? -8.264 6.688 -5.180 1.00 96.12 86 ALA A O 1
ATOM 656 N N . LYS A 1 87 ? -6.850 7.703 -6.608 1.00 95.31 87 LYS A N 1
ATOM 657 C CA . LYS A 1 87 ? -7.751 8.810 -6.946 1.00 95.31 87 LYS A CA 1
ATOM 658 C C . LYS A 1 87 ? -9.057 8.343 -7.583 1.00 95.31 87 LYS A C 1
ATOM 660 O O . LYS A 1 87 ? -10.124 8.832 -7.223 1.00 95.31 87 LYS A O 1
ATOM 665 N N . ARG A 1 88 ? -9.009 7.362 -8.490 1.00 95.75 88 ARG A N 1
ATOM 666 C CA . ARG A 1 88 ? -10.216 6.747 -9.085 1.00 95.75 88 ARG A CA 1
ATOM 667 C C . ARG A 1 88 ? -11.077 6.019 -8.055 1.00 95.75 88 ARG A C 1
ATOM 669 O O . ARG A 1 88 ? -12.289 5.962 -8.224 1.00 95.75 88 ARG A O 1
ATOM 676 N N . MET A 1 89 ? -10.469 5.499 -6.993 1.00 93.56 89 MET A N 1
ATOM 677 C CA . MET A 1 89 ? -11.176 4.904 -5.857 1.00 93.56 89 MET A CA 1
ATOM 678 C C . MET A 1 89 ? -11.750 5.954 -4.884 1.00 93.56 89 MET A C 1
ATOM 680 O O . MET A 1 89 ? -12.384 5.577 -3.900 1.00 93.56 89 MET A O 1
ATOM 684 N N . GLY A 1 90 ? -11.553 7.251 -5.148 1.00 92.69 90 GLY A N 1
ATOM 685 C CA . GLY A 1 90 ? -12.054 8.352 -4.322 1.00 92.69 90 GLY A CA 1
ATOM 686 C C . GLY A 1 90 ? -11.148 8.727 -3.148 1.00 92.69 90 GLY A C 1
ATOM 687 O O . GLY A 1 90 ? -11.625 9.346 -2.201 1.00 92.69 90 GLY A O 1
ATOM 688 N N . TYR A 1 91 ? -9.870 8.340 -3.185 1.00 89.94 91 TYR A N 1
ATOM 689 C CA . TYR A 1 91 ? -8.878 8.723 -2.180 1.00 89.94 91 TYR A CA 1
ATOM 690 C C . TYR A 1 91 ? -7.979 9.837 -2.713 1.00 89.94 91 TYR A C 1
ATOM 692 O O . TYR A 1 91 ? -7.487 9.751 -3.836 1.00 89.94 91 TYR A O 1
ATOM 700 N N . ASP A 1 92 ? -7.743 10.857 -1.895 1.00 79.56 92 ASP A N 1
ATOM 701 C CA . ASP A 1 92 ? -6.775 11.911 -2.196 1.00 79.56 92 ASP A CA 1
ATOM 702 C C . ASP A 1 92 ? -5.375 11.559 -1.666 1.00 79.56 92 ASP A C 1
ATOM 704 O O . ASP A 1 92 ? -5.212 10.644 -0.853 1.00 79.56 92 ASP A O 1
ATOM 708 N N . GLU A 1 93 ? -4.381 12.297 -2.164 1.00 63.22 93 GLU A N 1
ATOM 709 C CA . GLU A 1 93 ? -2.973 12.265 -1.739 1.00 63.22 93 GLU A CA 1
ATOM 710 C C . GLU A 1 93 ? -2.716 12.916 -0.368 1.00 63.22 93 GLU A C 1
ATOM 712 O O . GLU A 1 93 ? -3.421 13.890 0.010 1.00 63.22 93 GLU A O 1
#

Sequence (93 aa):
MADNTAIKTKDNFISGNKIYQKIAYYPGCSLNSTAVDLNVSVRKLFDVIGVTLKEIEDWNCCGTTPAGNVSQEMPNLLSARNLLLAKRMGYDE